Protein AF-A7LGL7-F1 (afdb_monomer_lite)

Organism: Priestia megaterium (NCBI:txid1404)

Radius of gyration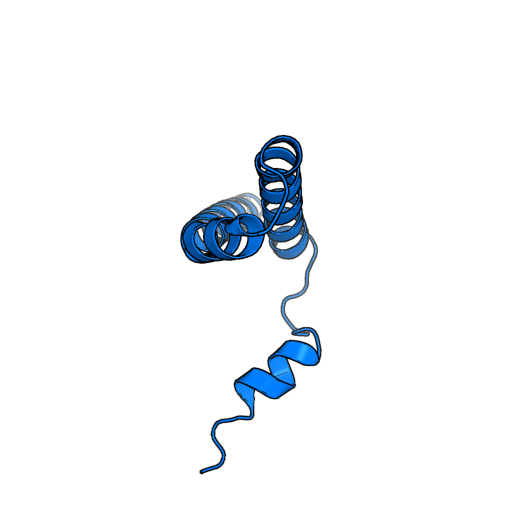: 15.39 Å; chains: 1; bounding box: 49×20×40 Å

Secondary structure (DSSP, 8-state):
--SHHHHHHHHHHHHHHHHHHHHHHHHHHTTS-HHHHHHHHHHHHHHHHHHHHH--TT---HHHHHHHS----

pLDDT: mean 77.08, std 15.37, range [42.12, 93.25]

Structure (mmCIF, N/CA/C/O backbone):
data_AF-A7LGL7-F1
#
_entry.id   AF-A7LGL7-F1
#
loop_
_atom_site.group_PDB
_atom_site.id
_atom_site.type_symbol
_atom_site.label_atom_id
_atom_site.label_alt_id
_atom_site.label_comp_id
_atom_site.label_asym_id
_atom_site.label_entity_id
_atom_site.label_seq_id
_atom_site.pdbx_PDB_ins_code
_atom_site.Cartn_x
_atom_site.Cartn_y
_atom_site.Cartn_z
_atom_site.occupancy
_atom_site.B_iso_or_equiv
_atom_site.auth_seq_id
_atom_site.auth_comp_id
_atom_site.auth_asym_id
_atom_site.auth_atom_id
_atom_site.pdbx_PDB_model_num
ATOM 1 N N . MET A 1 1 ? 26.703 -6.396 -18.049 1.00 42.12 1 MET A N 1
ATOM 2 C CA . MET A 1 1 ? 26.116 -5.465 -17.057 1.00 42.12 1 MET A CA 1
ATOM 3 C C . MET A 1 1 ? 24.683 -5.102 -17.467 1.00 42.12 1 MET A C 1
ATOM 5 O O . MET A 1 1 ? 24.444 -3.970 -17.855 1.00 42.12 1 MET A O 1
ATOM 9 N N . SER A 1 2 ? 23.725 -6.039 -17.415 1.00 47.34 2 SER A N 1
ATOM 10 C CA . SER A 1 2 ? 22.401 -5.817 -18.049 1.00 47.34 2 SER A CA 1
ATOM 11 C C . SER A 1 2 ? 21.193 -6.037 -17.128 1.00 47.34 2 SER A C 1
ATOM 13 O O . SER A 1 2 ? 20.062 -5.799 -17.532 1.00 47.34 2 SER A O 1
ATOM 15 N N . THR A 1 3 ? 21.401 -6.440 -15.872 1.00 50.41 3 THR A N 1
ATOM 16 C CA . THR A 1 3 ? 20.311 -6.857 -14.970 1.00 50.41 3 THR A CA 1
ATOM 17 C C . THR A 1 3 ? 19.781 -5.739 -14.060 1.00 50.41 3 THR A C 1
ATOM 19 O O . THR A 1 3 ? 18.706 -5.879 -13.489 1.00 50.41 3 THR A O 1
ATOM 22 N N . GLN A 1 4 ? 20.491 -4.609 -13.929 1.00 51.91 4 GLN A N 1
ATOM 23 C CA . GLN A 1 4 ? 20.126 -3.545 -12.975 1.00 51.91 4 GLN A CA 1
ATOM 24 C C . GLN A 1 4 ? 19.017 -2.588 -13.454 1.00 51.91 4 GLN A C 1
ATOM 26 O O . GLN A 1 4 ? 18.402 -1.917 -12.629 1.00 51.91 4 GLN A O 1
ATOM 31 N N . ASN A 1 5 ? 18.720 -2.521 -14.757 1.00 60.62 5 ASN A N 1
ATOM 32 C CA . ASN A 1 5 ? 17.753 -1.543 -15.276 1.00 60.62 5 ASN A CA 1
ATOM 33 C C . ASN A 1 5 ? 16.287 -1.991 -15.084 1.00 60.62 5 ASN A C 1
ATOM 35 O O . ASN A 1 5 ? 15.403 -1.181 -14.822 1.00 60.62 5 ASN A O 1
ATOM 39 N N . SER A 1 6 ? 16.033 -3.302 -15.147 1.00 67.44 6 SER A N 1
ATOM 40 C CA . SER A 1 6 ? 14.688 -3.883 -15.006 1.00 67.44 6 SER A CA 1
ATOM 41 C C . SER A 1 6 ? 14.167 -3.847 -13.563 1.00 67.44 6 SER A C 1
ATOM 43 O O . SER A 1 6 ? 12.996 -3.554 -13.331 1.00 67.44 6 SER A O 1
ATOM 45 N N . SER A 1 7 ? 15.029 -4.089 -12.571 1.00 75.25 7 SER A N 1
ATOM 46 C CA . SER A 1 7 ? 14.656 -4.018 -11.152 1.00 75.25 7 SER A CA 1
ATOM 47 C C . SER A 1 7 ? 14.344 -2.590 -10.708 1.00 75.25 7 SER A C 1
ATOM 49 O O . SER A 1 7 ? 13.360 -2.374 -10.004 1.00 75.25 7 SER A O 1
ATOM 51 N N . LYS A 1 8 ? 15.124 -1.607 -11.174 1.00 80.94 8 LYS A N 1
ATOM 52 C CA . LYS A 1 8 ? 14.875 -0.188 -10.892 1.00 80.94 8 LYS A CA 1
ATOM 53 C C . LYS A 1 8 ? 13.562 0.308 -11.507 1.00 80.94 8 LYS A C 1
ATOM 55 O O . LYS A 1 8 ? 12.852 1.082 -10.873 1.00 80.94 8 LYS A O 1
ATOM 60 N N . LEU A 1 9 ? 13.206 -0.185 -12.696 1.00 83.69 9 LEU A N 1
ATOM 61 C CA . LEU A 1 9 ? 11.916 0.099 -13.327 1.00 83.69 9 LEU A CA 1
ATOM 62 C C . LEU A 1 9 ? 10.738 -0.467 -12.516 1.00 83.69 9 LEU A C 1
ATOM 64 O O . LEU A 1 9 ? 9.756 0.236 -12.303 1.00 83.69 9 LEU A O 1
ATOM 68 N N . ARG A 1 10 ? 10.854 -1.704 -12.012 1.00 82.44 10 ARG A N 1
ATOM 69 C CA . ARG A 1 10 ? 9.826 -2.327 -11.158 1.00 82.44 10 ARG A CA 1
ATOM 70 C C . ARG A 1 10 ? 9.647 -1.614 -9.820 1.00 82.44 10 ARG A C 1
ATOM 72 O O . ARG A 1 10 ? 8.515 -1.453 -9.383 1.00 82.44 10 ARG A O 1
ATOM 79 N N . LEU A 1 11 ? 10.738 -1.147 -9.207 1.00 88.00 11 LEU A N 1
ATOM 80 C CA . LEU A 1 11 ? 10.672 -0.314 -7.999 1.00 88.00 11 LEU A CA 1
ATOM 81 C C . LEU A 1 11 ? 9.858 0.955 -8.256 1.00 88.00 11 LEU A C 1
ATOM 83 O O . LEU A 1 11 ? 8.893 1.217 -7.545 1.00 88.00 11 LEU A O 1
ATOM 87 N N . LYS A 1 12 ? 10.190 1.682 -9.328 1.00 88.00 12 LYS A N 1
ATOM 88 C CA . LYS A 1 12 ? 9.474 2.904 -9.700 1.00 88.00 12 LYS A CA 1
ATOM 89 C C . LYS A 1 12 ? 7.991 2.638 -9.988 1.00 88.00 12 LYS A C 1
ATOM 91 O O . LYS A 1 12 ? 7.129 3.378 -9.532 1.00 88.00 12 LYS A O 1
ATOM 96 N N . MET A 1 13 ? 7.686 1.551 -10.696 1.00 87.31 13 MET A N 1
ATOM 97 C CA . MET A 1 13 ? 6.309 1.147 -10.986 1.00 87.31 13 MET A CA 1
ATOM 98 C C . MET A 1 13 ? 5.527 0.801 -9.710 1.00 87.31 13 MET A C 1
ATOM 100 O O . MET A 1 13 ? 4.366 1.178 -9.586 1.00 87.31 13 MET A O 1
ATOM 104 N N . ALA A 1 14 ? 6.150 0.114 -8.748 1.00 87.62 14 ALA A N 1
ATOM 105 C CA . ALA A 1 14 ? 5.521 -0.183 -7.464 1.00 87.62 14 ALA A CA 1
ATOM 106 C C . ALA A 1 14 ? 5.227 1.097 -6.664 1.00 87.62 14 ALA A C 1
ATOM 108 O O . ALA A 1 14 ? 4.121 1.239 -6.150 1.00 87.62 14 ALA A O 1
ATOM 109 N N . GLU A 1 15 ? 6.167 2.044 -6.610 1.00 90.38 15 GLU A N 1
ATOM 110 C CA . GLU A 1 15 ? 5.970 3.345 -5.953 1.00 90.38 15 GLU A CA 1
ATOM 111 C C . GLU A 1 15 ? 4.825 4.149 -6.588 1.00 90.38 15 GLU A C 1
ATOM 113 O O . GLU A 1 15 ? 3.966 4.682 -5.878 1.00 90.38 15 GLU A O 1
ATOM 118 N N . GLU A 1 16 ? 4.770 4.201 -7.921 1.00 90.50 16 GLU A N 1
ATOM 119 C CA . GLU A 1 16 ? 3.700 4.877 -8.662 1.00 90.50 16 GLU A CA 1
ATOM 120 C C . GLU A 1 16 ? 2.334 4.222 -8.404 1.00 90.50 16 GLU A C 1
ATOM 122 O O . GLU A 1 16 ? 1.343 4.920 -8.177 1.00 90.50 16 GLU A O 1
ATOM 127 N N . LEU A 1 17 ? 2.271 2.886 -8.383 1.00 88.44 17 LEU A N 1
ATOM 128 C CA . LEU A 1 17 ? 1.039 2.150 -8.097 1.00 88.44 17 LEU A CA 1
ATOM 129 C C . LEU A 1 17 ? 0.579 2.356 -6.656 1.00 88.44 17 LEU A C 1
ATOM 131 O O . LEU A 1 17 ? -0.591 2.669 -6.449 1.00 88.44 17 LEU A O 1
ATOM 135 N N . ILE A 1 18 ? 1.474 2.236 -5.674 1.00 89.81 18 ILE A N 1
ATOM 136 C CA . ILE A 1 18 ? 1.146 2.491 -4.266 1.00 89.81 18 ILE A CA 1
ATOM 137 C C . ILE A 1 18 ? 0.581 3.901 -4.123 1.00 89.81 18 ILE A C 1
ATOM 139 O O . ILE A 1 18 ? -0.529 4.057 -3.629 1.00 89.81 18 ILE A O 1
ATOM 143 N N . THR A 1 19 ? 1.272 4.910 -4.657 1.00 90.00 19 THR A N 1
ATOM 144 C CA . THR A 1 19 ? 0.822 6.310 -4.588 1.00 90.00 19 THR A CA 1
ATOM 145 C C . THR A 1 19 ? -0.553 6.503 -5.232 1.00 90.00 19 THR A C 1
ATOM 147 O O . THR A 1 19 ? -1.407 7.201 -4.684 1.00 90.00 19 THR A O 1
ATOM 150 N N . LYS A 1 20 ? -0.804 5.862 -6.380 1.00 90.75 20 LYS A N 1
ATOM 151 C CA . LYS A 1 20 ? -2.091 5.936 -7.085 1.00 90.75 20 LYS A CA 1
ATOM 152 C C . LYS A 1 20 ? -3.224 5.265 -6.304 1.00 90.75 20 LYS A C 1
ATOM 154 O O . LYS A 1 20 ? -4.343 5.778 -6.288 1.00 90.75 20 LYS A O 1
ATOM 159 N N . PHE A 1 21 ? -2.953 4.125 -5.674 1.00 87.62 21 PHE A N 1
ATOM 160 C CA . PHE A 1 21 ? -3.953 3.363 -4.929 1.00 87.62 21 PHE A CA 1
ATOM 161 C C . PHE A 1 21 ? -4.129 3.836 -3.488 1.00 87.62 21 PHE A C 1
ATOM 163 O O . PHE A 1 21 ? -5.161 3.540 -2.895 1.00 87.62 21 PHE A O 1
ATOM 170 N N . GLU A 1 22 ? -3.208 4.628 -2.948 1.00 87.31 22 GLU A N 1
ATOM 171 C CA . GLU A 1 22 ? -3.212 5.095 -1.562 1.00 87.31 22 GLU A CA 1
ATOM 172 C C . GLU A 1 22 ? -4.553 5.723 -1.147 1.00 87.31 22 GLU A C 1
ATOM 174 O O . GLU A 1 22 ? -5.163 5.339 -0.147 1.00 87.31 22 GLU A O 1
ATOM 179 N N . GLY A 1 23 ? -5.089 6.627 -1.974 1.00 86.50 23 GLY A N 1
ATOM 180 C CA . GLY A 1 23 ? -6.391 7.251 -1.724 1.00 86.50 23 GLY A CA 1
ATOM 181 C C . GLY A 1 23 ? -7.557 6.253 -1.718 1.00 86.50 23 GLY A C 1
ATOM 182 O O . GLY A 1 23 ? -8.515 6.422 -0.960 1.00 86.50 23 GLY A O 1
ATOM 183 N N . HIS A 1 24 ? -7.475 5.191 -2.524 1.00 85.62 24 HIS A N 1
ATOM 184 C CA . HIS A 1 24 ? -8.467 4.112 -2.559 1.00 85.62 24 HIS A CA 1
ATOM 185 C C . HIS A 1 24 ? -8.323 3.156 -1.372 1.00 85.62 24 HIS A C 1
ATOM 187 O O . HIS A 1 24 ? -9.340 2.735 -0.817 1.00 85.62 24 HIS A O 1
ATOM 193 N N . ILE A 1 25 ? -7.091 2.854 -0.952 1.00 86.69 25 ILE A N 1
ATOM 194 C CA . ILE A 1 25 ? -6.784 2.022 0.217 1.00 86.69 25 ILE A CA 1
ATOM 195 C C . ILE A 1 25 ? -7.374 2.680 1.463 1.00 86.69 25 ILE A C 1
ATOM 197 O O . ILE A 1 25 ? -8.212 2.080 2.136 1.00 86.69 25 ILE A O 1
ATOM 201 N N . TYR A 1 26 ? -7.059 3.953 1.709 1.00 85.38 26 TYR A N 1
ATOM 202 C CA . TYR A 1 26 ? -7.589 4.672 2.869 1.00 85.38 26 TYR A CA 1
ATOM 203 C C . TYR A 1 26 ? -9.112 4.837 2.833 1.00 85.38 26 TYR A C 1
ATOM 205 O O . TYR A 1 26 ? -9.769 4.672 3.864 1.00 85.38 26 TYR A O 1
ATOM 213 N N . LYS A 1 27 ? -9.711 5.097 1.660 1.00 88.69 27 LYS A N 1
ATOM 214 C CA . LYS A 1 27 ? -11.179 5.112 1.528 1.00 88.69 27 LYS A CA 1
ATOM 215 C C . LYS A 1 27 ? -11.798 3.758 1.859 1.00 88.69 27 LYS A C 1
ATOM 217 O O . LYS A 1 27 ? -12.812 3.722 2.554 1.00 88.69 27 LYS A O 1
ATOM 222 N N . SER A 1 28 ? -11.201 2.664 1.399 1.00 85.38 28 SER A N 1
ATOM 223 C CA . SER A 1 28 ? -11.717 1.310 1.634 1.00 85.38 28 SER A CA 1
ATOM 224 C C . SER A 1 28 ? -11.589 0.905 3.104 1.00 85.38 28 SER A C 1
ATOM 226 O O . SER A 1 28 ? -12.521 0.336 3.667 1.00 85.38 28 SER A O 1
ATOM 228 N N . LEU A 1 29 ? -10.490 1.293 3.756 1.00 90.19 29 LEU A N 1
ATOM 229 C CA . LEU A 1 29 ? -10.221 1.014 5.170 1.00 90.19 29 LEU A CA 1
ATOM 230 C C . LEU A 1 29 ? -10.929 1.972 6.139 1.00 90.19 29 LEU A C 1
ATOM 232 O O . LEU A 1 29 ? -10.950 1.728 7.344 1.00 90.19 29 LEU A O 1
ATOM 236 N N . SER A 1 30 ? -11.569 3.035 5.642 1.00 88.38 30 SER A N 1
ATOM 237 C CA . SER A 1 30 ? -12.332 3.980 6.475 1.00 88.38 30 SER A CA 1
ATOM 238 C C . SER A 1 30 ? -13.466 3.317 7.269 1.00 88.38 30 SER A C 1
ATOM 240 O O . SER A 1 30 ? -13.856 3.822 8.322 1.00 88.38 30 SER A O 1
ATOM 242 N N . LYS A 1 31 ? -13.964 2.168 6.789 1.00 87.44 31 LYS A N 1
ATOM 243 C CA . LYS A 1 31 ? -14.997 1.353 7.445 1.00 87.44 31 LYS A CA 1
ATOM 244 C C . LYS A 1 31 ? -14.434 0.271 8.374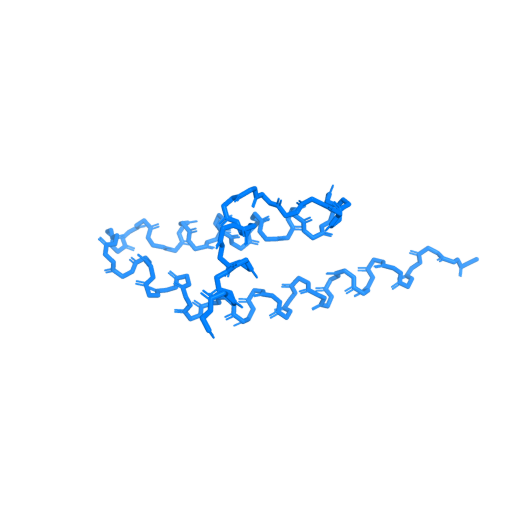 1.00 87.44 31 LYS A C 1
ATOM 246 O O . LYS A 1 31 ? -15.210 -0.385 9.060 1.00 87.44 31 LYS A O 1
ATOM 251 N N . THR A 1 32 ? -13.117 0.094 8.415 1.00 89.56 32 THR A N 1
ATOM 252 C CA . THR A 1 32 ? -12.437 -0.865 9.295 1.00 89.56 32 THR A CA 1
ATOM 253 C C . THR A 1 32 ? -12.132 -0.234 10.654 1.00 89.56 32 THR A C 1
ATOM 255 O O . THR A 1 32 ? -12.119 0.999 10.777 1.00 89.56 32 THR A O 1
ATOM 258 N N . LYS A 1 33 ? -11.887 -1.050 11.686 1.00 91.50 33 LYS A N 1
ATOM 259 C CA . LYS A 1 33 ? -11.508 -0.552 13.012 1.00 91.50 33 LYS A CA 1
ATOM 260 C C . LYS A 1 33 ? -10.202 0.238 12.936 1.00 91.50 33 LYS A C 1
ATOM 262 O O . LYS A 1 33 ? -9.278 -0.240 12.283 1.00 91.50 33 LYS A O 1
ATOM 267 N N . PRO A 1 34 ? -10.097 1.409 13.589 1.00 88.56 34 PRO A N 1
ATOM 268 C CA . PRO A 1 34 ? -8.89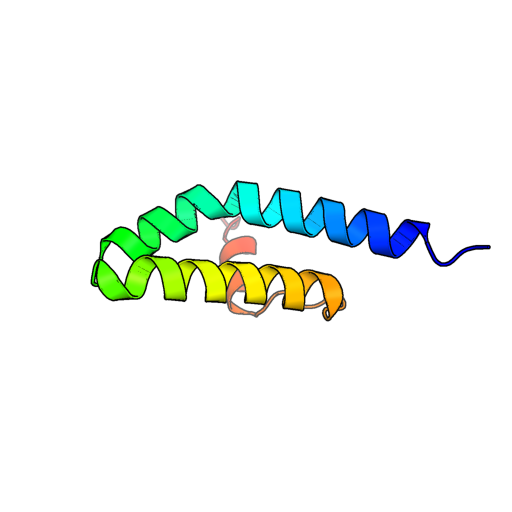6 2.238 13.544 1.00 88.56 34 PRO A CA 1
ATOM 269 C C . PRO A 1 34 ? -7.604 1.482 13.867 1.00 88.56 34 PRO A C 1
ATOM 271 O O . PRO A 1 34 ? -6.619 1.696 13.167 1.00 88.56 34 PRO A O 1
ATOM 274 N N . GLU A 1 35 ? -7.627 0.576 14.851 1.00 91.94 35 GLU A N 1
ATOM 275 C CA . GLU A 1 35 ? -6.466 -0.247 15.219 1.00 91.94 35 GLU A CA 1
ATOM 276 C C . GLU A 1 35 ? -5.976 -1.193 14.110 1.00 91.94 35 GLU A C 1
ATOM 278 O O . GLU A 1 35 ? -4.792 -1.490 14.051 1.00 91.94 35 GLU A O 1
ATOM 283 N N . GLU A 1 36 ? -6.855 -1.630 13.207 1.00 89.25 36 GLU A N 1
ATOM 284 C CA . GLU A 1 36 ? -6.538 -2.588 12.138 1.00 89.25 36 GLU A CA 1
ATOM 285 C C . GLU A 1 36 ? -6.172 -1.874 10.818 1.00 89.25 36 GLU A C 1
ATOM 287 O O . GLU A 1 36 ? -5.685 -2.501 9.880 1.00 89.25 36 GLU A O 1
ATOM 292 N N . ARG A 1 37 ? -6.418 -0.557 10.705 1.00 89.69 37 ARG A N 1
ATOM 293 C CA . ARG A 1 37 ? -6.285 0.184 9.433 1.00 8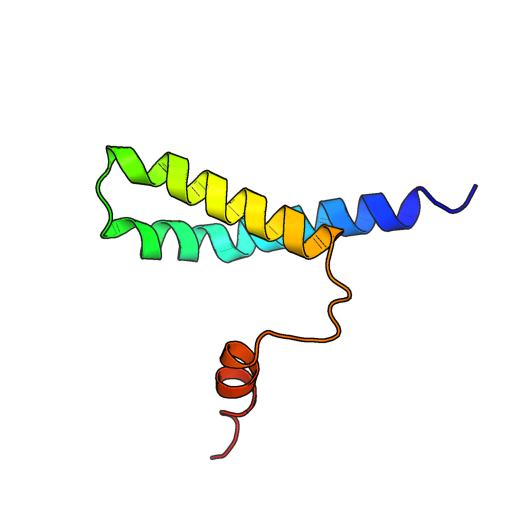9.69 37 ARG A CA 1
ATOM 294 C C . ARG A 1 37 ? -4.855 0.260 8.926 1.00 89.69 37 ARG A C 1
ATOM 296 O O . ARG A 1 37 ? -4.649 0.087 7.732 1.00 89.69 37 ARG A O 1
ATOM 303 N N . GLU A 1 38 ? -3.895 0.575 9.790 1.00 90.75 38 GLU A N 1
ATOM 304 C CA . GLU A 1 38 ? -2.508 0.744 9.342 1.00 90.75 38 GLU A CA 1
ATOM 305 C C . GLU A 1 38 ? -1.893 -0.601 8.949 1.00 90.75 38 GLU A C 1
ATOM 307 O O . GLU A 1 38 ? -1.273 -0.700 7.892 1.00 90.75 38 GLU A O 1
ATOM 312 N N . ASP A 1 39 ? -2.159 -1.650 9.728 1.00 93.25 39 ASP A N 1
ATOM 313 C CA . ASP A 1 39 ? -1.694 -3.005 9.425 1.00 93.25 39 ASP A CA 1
ATOM 314 C C . ASP A 1 39 ? -2.263 -3.500 8.088 1.00 93.25 39 ASP A C 1
ATOM 316 O O . ASP A 1 39 ? -1.518 -3.949 7.215 1.00 93.25 39 ASP A O 1
ATOM 320 N N . LEU A 1 40 ? -3.571 -3.325 7.862 1.00 91.38 40 LEU A N 1
ATOM 321 C CA . LEU A 1 40 ? -4.208 -3.685 6.591 1.00 91.38 40 LEU A CA 1
ATOM 322 C C . LEU A 1 40 ? -3.706 -2.833 5.420 1.00 91.38 40 LEU A C 1
ATOM 324 O O . LEU A 1 40 ? -3.547 -3.341 4.309 1.00 91.38 40 LEU A O 1
ATOM 328 N N . ALA A 1 41 ? -3.438 -1.544 5.640 1.00 90.00 41 ALA A N 1
ATOM 329 C CA . ALA A 1 41 ? -2.852 -0.689 4.612 1.00 90.00 41 ALA A CA 1
ATOM 330 C C . ALA A 1 41 ? -1.459 -1.193 4.216 1.00 90.00 41 ALA A C 1
ATOM 332 O O . ALA A 1 41 ? -1.156 -1.292 3.024 1.00 90.00 41 ALA A O 1
ATOM 333 N N . GLN A 1 42 ? -0.626 -1.561 5.192 1.00 90.69 42 GLN A N 1
ATOM 334 C CA . GLN A 1 42 ? 0.692 -2.134 4.931 1.00 90.69 42 GLN A CA 1
ATOM 335 C C . GLN A 1 42 ? 0.608 -3.478 4.209 1.00 90.69 42 GLN A C 1
ATOM 337 O O . GLN A 1 42 ? 1.368 -3.691 3.263 1.00 90.69 42 GLN A O 1
ATOM 342 N N . GLU A 1 43 ? -0.333 -4.348 4.574 1.00 92.62 43 GLU A N 1
ATOM 343 C CA . GLU A 1 43 ? -0.537 -5.622 3.881 1.00 92.62 43 GLU A CA 1
ATOM 344 C C . GLU A 1 43 ? -0.906 -5.406 2.404 1.00 92.62 43 GLU A C 1
ATOM 346 O O . GLU A 1 43 ? -0.328 -6.038 1.516 1.00 92.62 43 GLU A O 1
ATOM 351 N N . ILE A 1 44 ? -1.797 -4.453 2.109 1.00 88.88 44 ILE A N 1
ATOM 352 C CA . ILE A 1 44 ? -2.172 -4.120 0.727 1.00 88.88 44 ILE A CA 1
ATOM 353 C C . ILE A 1 44 ? -0.976 -3.548 -0.046 1.00 88.88 44 ILE A C 1
ATOM 355 O O . ILE A 1 44 ? -0.727 -3.962 -1.183 1.00 88.88 44 ILE A O 1
ATOM 359 N N . ARG A 1 45 ? -0.199 -2.637 0.555 1.00 90.56 45 ARG A N 1
ATOM 360 C CA . ARG A 1 45 ? 1.028 -2.103 -0.064 1.00 90.56 45 ARG A CA 1
ATOM 361 C C . ARG A 1 45 ? 2.019 -3.227 -0.370 1.00 90.56 45 ARG A C 1
ATOM 363 O O . ARG A 1 45 ? 2.552 -3.281 -1.479 1.00 90.56 45 ARG A O 1
ATOM 370 N N . LEU A 1 46 ? 2.217 -4.157 0.565 1.00 89.94 46 LEU A N 1
ATOM 371 C CA . LEU A 1 46 ? 3.093 -5.312 0.378 1.00 89.94 46 LEU A CA 1
ATOM 372 C C . LEU A 1 46 ? 2.602 -6.201 -0.769 1.00 89.94 46 LEU A C 1
ATOM 374 O O . LEU A 1 46 ? 3.398 -6.572 -1.628 1.00 89.94 46 LEU A O 1
ATOM 378 N N . LYS A 1 47 ? 1.294 -6.465 -0.856 1.00 86.44 47 LYS A N 1
ATOM 379 C CA . LYS A 1 47 ? 0.690 -7.235 -1.955 1.00 86.44 47 LYS A CA 1
ATOM 380 C C . LYS A 1 47 ? 0.888 -6.578 -3.320 1.00 86.44 47 LYS A C 1
ATOM 382 O O . LYS A 1 47 ? 1.128 -7.287 -4.297 1.00 86.44 47 LYS A O 1
ATOM 387 N N . ILE A 1 48 ? 0.830 -5.247 -3.404 1.00 86.88 48 ILE A N 1
ATOM 388 C CA . ILE A 1 48 ? 1.125 -4.506 -4.641 1.00 86.88 48 ILE A CA 1
ATOM 389 C C . ILE A 1 48 ? 2.582 -4.730 -5.053 1.00 86.88 48 ILE A C 1
ATOM 391 O O . ILE A 1 48 ? 2.838 -5.095 -6.201 1.00 86.88 48 ILE A O 1
ATOM 395 N N . VAL A 1 49 ? 3.530 -4.578 -4.122 1.00 88.44 49 VAL A N 1
ATOM 396 C CA . VAL A 1 49 ? 4.954 -4.840 -4.386 1.00 88.44 49 VAL A CA 1
ATOM 397 C C . VAL A 1 49 ? 5.151 -6.294 -4.815 1.00 88.44 49 VAL A C 1
ATOM 399 O O . VAL A 1 49 ? 5.703 -6.546 -5.882 1.00 88.44 49 VAL A O 1
ATOM 402 N N . GLU A 1 50 ? 4.637 -7.264 -4.061 1.00 86.25 50 GLU A N 1
ATOM 403 C CA . GLU A 1 50 ? 4.717 -8.682 -4.424 1.00 86.25 50 GLU A CA 1
ATOM 404 C C . GLU A 1 50 ? 4.192 -8.929 -5.839 1.00 86.25 50 GLU A C 1
ATOM 406 O O . GLU A 1 50 ? 4.843 -9.611 -6.626 1.00 86.25 50 GLU A O 1
ATOM 411 N N . LYS A 1 51 ? 3.048 -8.345 -6.208 1.00 84.38 51 LYS A N 1
ATOM 412 C CA . LYS A 1 51 ? 2.460 -8.532 -7.536 1.00 84.38 51 LYS A CA 1
ATOM 413 C C . LYS A 1 51 ? 3.329 -7.915 -8.635 1.00 84.38 51 LYS A C 1
ATOM 415 O O . LYS A 1 51 ? 3.524 -8.572 -9.654 1.00 84.38 51 LYS A O 1
ATOM 420 N N . VAL A 1 52 ? 3.892 -6.724 -8.423 1.00 85.06 52 VAL A N 1
ATOM 421 C CA . VAL A 1 52 ? 4.784 -6.043 -9.384 1.00 85.06 52 VAL A CA 1
ATOM 422 C C . VAL A 1 52 ? 6.084 -6.819 -9.612 1.00 85.06 52 VAL A C 1
ATOM 424 O O . VAL A 1 52 ? 6.621 -6.824 -10.721 1.00 85.06 52 VAL A O 1
ATOM 427 N N . PHE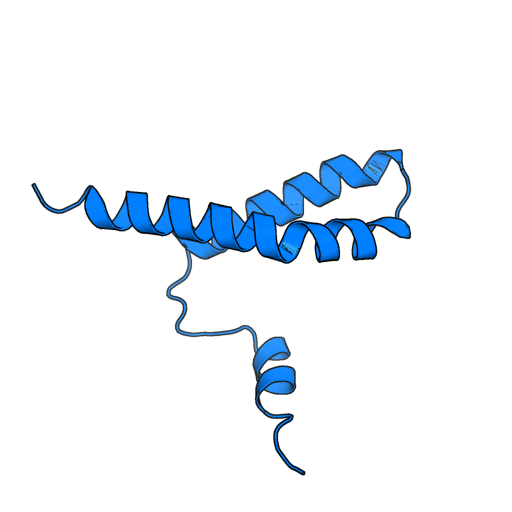 A 1 53 ? 6.593 -7.483 -8.576 1.00 83.69 53 PHE A N 1
ATOM 428 C CA . PHE A 1 53 ? 7.852 -8.221 -8.648 1.00 83.69 53 PHE A CA 1
ATOM 429 C C . PHE A 1 53 ? 7.682 -9.691 -9.053 1.00 83.69 53 PHE A C 1
ATOM 431 O O . PHE A 1 53 ? 8.588 -10.231 -9.687 1.00 83.69 53 PHE A O 1
ATOM 438 N N . ASN A 1 54 ? 6.537 -10.312 -8.750 1.00 79.00 54 ASN A N 1
ATOM 439 C CA . ASN A 1 54 ? 6.291 -11.739 -8.988 1.00 79.00 54 ASN A CA 1
ATOM 440 C C . ASN A 1 54 ? 5.370 -12.040 -10.179 1.00 79.00 54 ASN A C 1
ATOM 442 O O . ASN A 1 54 ? 5.288 -13.196 -10.588 1.00 79.00 54 ASN A O 1
ATOM 446 N N . SER A 1 55 ? 4.659 -11.058 -10.741 1.00 60.19 55 SER A N 1
ATOM 447 C CA . SER A 1 55 ? 3.721 -11.333 -11.839 1.00 60.19 55 SER A CA 1
ATOM 448 C C . SER A 1 55 ? 4.357 -11.099 -13.201 1.00 60.19 55 SER A C 1
ATOM 450 O O . SER A 1 55 ? 4.804 -9.996 -13.513 1.00 60.19 55 SER A O 1
ATOM 452 N N . ASN A 1 56 ? 4.256 -12.104 -14.070 1.00 58.06 56 ASN A N 1
ATOM 453 C CA . ASN A 1 56 ? 4.033 -11.825 -15.482 1.00 58.06 56 ASN A CA 1
ATOM 454 C C . ASN A 1 56 ? 2.663 -11.135 -15.562 1.00 58.06 56 ASN A C 1
ATOM 456 O O . ASN A 1 56 ? 1.645 -11.775 -15.323 1.00 58.06 56 ASN A O 1
ATOM 460 N N . PHE A 1 57 ? 2.630 -9.831 -15.845 1.00 59.53 57 PHE A N 1
ATOM 461 C CA . PHE A 1 57 ? 1.415 -8.998 -15.951 1.00 59.53 57 PHE A CA 1
ATOM 462 C C . PHE A 1 57 ? 0.410 -9.447 -17.040 1.00 59.53 57 PHE A C 1
ATOM 464 O O . PHE A 1 57 ? -0.538 -8.726 -17.326 1.00 59.53 57 PHE A O 1
ATOM 471 N N . ASN A 1 58 ? 0.599 -10.622 -17.645 1.00 56.97 58 ASN A N 1
ATOM 472 C CA . ASN A 1 58 ? -0.202 -11.121 -18.760 1.00 56.97 58 ASN A CA 1
ATOM 473 C C . ASN A 1 58 ? -1.588 -11.640 -18.359 1.00 56.97 58 ASN A C 1
ATOM 475 O O . ASN A 1 58 ? -2.408 -11.852 -19.242 1.00 56.97 58 ASN A O 1
ATOM 479 N N . GLU A 1 59 ? -1.870 -11.828 -17.069 1.00 55.72 59 GLU A N 1
ATOM 480 C CA . GLU A 1 59 ? -3.200 -12.233 -16.607 1.00 55.72 59 GLU A CA 1
ATOM 481 C C . GLU A 1 59 ? -3.674 -11.279 -15.513 1.00 55.72 59 GLU A C 1
ATOM 483 O O . GLU A 1 59 ? -3.271 -11.361 -14.344 1.00 55.72 59 GLU A O 1
ATOM 488 N N . ALA A 1 60 ? -4.529 -10.335 -15.908 1.00 57.66 60 ALA A N 1
ATOM 489 C CA . ALA A 1 60 ? -5.374 -9.642 -14.955 1.00 57.66 60 ALA A CA 1
ATOM 490 C C . ALA A 1 60 ? -6.307 -10.690 -14.310 1.00 57.66 60 ALA A C 1
ATOM 492 O O . ALA A 1 60 ? -6.833 -11.550 -15.014 1.00 57.66 60 ALA A O 1
ATOM 493 N N . PRO A 1 61 ? -6.506 -10.682 -12.979 1.00 62.31 61 PRO A N 1
ATOM 494 C CA . PRO A 1 61 ? -7.506 -11.545 -12.358 1.00 62.31 61 PRO A CA 1
ATOM 495 C C . PRO A 1 61 ? -8.865 -11.291 -13.017 1.00 62.31 61 PRO A C 1
ATOM 497 O O . PRO A 1 61 ? -9.221 -10.126 -13.168 1.00 62.31 61 PRO A O 1
ATOM 500 N N . GLY A 1 62 ? -9.638 -12.334 -13.341 1.00 57.00 62 GLY A N 1
ATOM 501 C CA . GLY A 1 62 ? -10.890 -12.215 -14.113 1.00 57.00 62 GLY A CA 1
ATOM 502 C C . GLY A 1 62 ? -11.935 -11.226 -13.566 1.00 57.00 62 GLY A C 1
ATOM 503 O O . GLY A 1 62 ? -12.825 -10.799 -14.288 1.00 57.00 62 GLY A O 1
ATOM 504 N N . PHE A 1 63 ? -11.804 -10.781 -12.311 1.00 55.66 63 PHE A N 1
ATOM 505 C CA . PHE A 1 63 ? -12.545 -9.637 -11.769 1.00 55.66 63 PHE A CA 1
ATOM 506 C C . PHE A 1 63 ? -12.313 -8.329 -12.555 1.00 55.66 63 PHE A C 1
ATOM 508 O O . PHE A 1 63 ? -13.241 -7.553 -12.758 1.00 55.66 63 PHE A O 1
ATOM 515 N N . PHE A 1 64 ? -11.085 -8.081 -13.012 1.00 57.00 64 PHE A N 1
ATOM 516 C CA . PHE A 1 64 ? -10.731 -6.909 -13.813 1.00 57.00 64 PHE A CA 1
ATOM 517 C C . PHE A 1 64 ? -11.128 -7.061 -15.282 1.00 57.00 64 PHE A C 1
ATOM 519 O O . PHE A 1 64 ? -11.408 -6.045 -15.907 1.00 57.00 64 PHE A O 1
ATOM 526 N N . ASP A 1 65 ? -11.237 -8.285 -15.813 1.00 61.22 65 ASP A N 1
ATOM 527 C CA . ASP A 1 65 ? -11.817 -8.505 -17.148 1.00 61.22 65 ASP A CA 1
ATOM 528 C C . ASP A 1 65 ? -13.268 -8.024 -17.197 1.00 61.22 65 ASP A C 1
ATOM 530 O O . ASP A 1 65 ? -13.690 -7.434 -18.184 1.00 61.22 65 ASP A O 1
ATOM 534 N N . VAL A 1 66 ? -14.029 -8.215 -16.117 1.00 61.47 66 VAL A N 1
ATOM 535 C CA . VAL A 1 66 ? -15.412 -7.724 -16.029 1.00 61.47 66 VAL A CA 1
ATOM 536 C C . VAL A 1 66 ? -15.464 -6.193 -16.041 1.00 61.47 66 VAL A C 1
ATOM 538 O O . VAL A 1 66 ? -16.336 -5.624 -16.680 1.00 61.47 66 VAL A O 1
ATOM 541 N N . LEU A 1 67 ? -14.513 -5.520 -15.385 1.00 60.91 67 LEU A N 1
ATOM 542 C CA . LEU A 1 67 ? -14.462 -4.052 -15.337 1.00 60.91 67 LEU A CA 1
ATOM 543 C C . LEU A 1 67 ? -13.892 -3.415 -16.614 1.00 60.91 67 LEU A C 1
ATOM 545 O O . LEU A 1 67 ? -14.226 -2.276 -16.918 1.00 60.91 67 LEU A O 1
ATOM 549 N N . LEU A 1 68 ? -13.013 -4.115 -17.337 1.00 62.03 68 LEU A N 1
ATOM 550 C CA . LEU A 1 68 ? -12.388 -3.626 -18.573 1.00 62.03 68 LEU A CA 1
ATOM 551 C C . LEU A 1 68 ? -13.223 -3.920 -19.827 1.00 62.03 68 LEU A C 1
ATOM 553 O O . LEU A 1 68 ? -13.024 -3.268 -20.844 1.00 62.03 68 LEU A O 1
ATOM 557 N N . ASN A 1 69 ? -14.149 -4.882 -19.764 1.00 61.53 69 ASN A N 1
ATOM 558 C CA . ASN A 1 69 ? -15.096 -5.176 -20.846 1.00 61.53 69 ASN A CA 1
ATOM 559 C C . ASN A 1 69 ? -16.430 -4.414 -20.714 1.00 61.53 69 ASN A C 1
ATOM 561 O O . ASN A 1 69 ? -17.343 -4.667 -21.498 1.00 61.53 69 ASN A O 1
ATOM 565 N N . ASP A 1 70 ? -16.550 -3.481 -19.762 1.00 55.47 70 ASP A N 1
ATOM 566 C CA . ASP A 1 70 ? -17.767 -2.678 -19.543 1.00 55.47 70 ASP A CA 1
ATOM 567 C C . ASP A 1 70 ? -17.916 -1.507 -20.551 1.00 55.47 70 ASP A C 1
ATOM 569 O O . ASP A 1 70 ? -18.842 -0.709 -20.452 1.00 55.47 70 ASP A O 1
ATOM 573 N N . ASP A 1 71 ? -17.051 -1.436 -21.575 1.00 53.78 71 ASP A N 1
ATOM 574 C CA . ASP A 1 71 ? -17.145 -0.520 -22.730 1.00 53.78 71 ASP A CA 1
ATOM 575 C C . ASP A 1 71 ? -18.123 -1.027 -23.830 1.00 53.78 71 ASP A C 1
ATOM 577 O O . ASP A 1 71 ? -17.924 -0.785 -25.022 1.00 53.78 71 ASP A O 1
ATOM 581 N N . TYR A 1 72 ? -19.195 -1.740 -23.461 1.00 52.62 72 TYR A N 1
ATOM 582 C CA . TYR A 1 72 ? -20.303 -2.084 -24.370 1.00 52.62 72 TYR A CA 1
ATOM 583 C C . TYR A 1 72 ? -21.585 -1.323 -24.000 1.00 52.62 72 TYR A C 1
ATOM 585 O O . TYR A 1 72 ? -22.542 -1.904 -23.488 1.00 52.62 72 TYR A O 1
ATOM 593 N N . TYR A 1 73 ? -21.601 -0.026 -24.318 1.00 46.78 73 TYR A N 1
ATOM 594 C CA . TYR A 1 73 ? -22.796 0.743 -24.689 1.00 46.78 73 TYR A CA 1
ATOM 595 C C . TYR A 1 73 ? -22.439 1.811 -25.724 1.00 46.78 73 TYR A C 1
ATOM 597 O O . TYR A 1 73 ? -21.479 2.575 -25.480 1.00 46.78 73 TYR A O 1
#

Sequence (73 aa):
MSTQNSSKLRLKMAEELITKFEGHIYKSLSKTKPEEREDLAQEIRLKIVEKVFNSNFNEAPGFF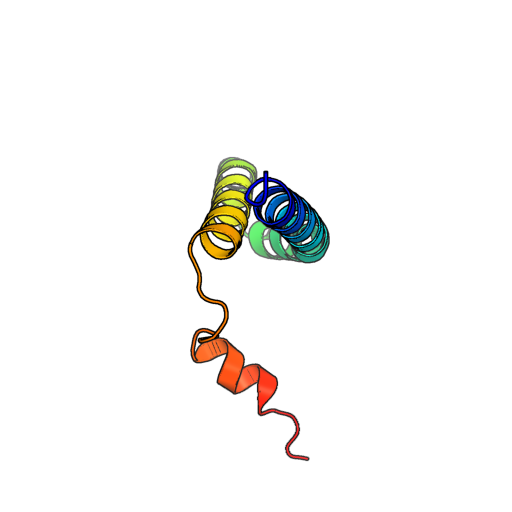DVLLNDDYY

Foldseek 3Di:
DPPPPVVVVLVVVLVVVLVVCVVVLCVVCVPPDPVCSVVSNVVVSVVSSCCSVPDPPPDDDVVVVVVVPPPPD